Protein AF-A0A970CCS4-F1 (afdb_monomer_lite)

Radius of gyration: 16.5 Å; chains: 1; bounding box: 45×21×47 Å

pLDDT: mean 87.94, std 9.28, range [51.66, 95.62]

Secondary structure (DSSP, 8-state):
-TT--HHHHHHHHHHH-TT---EEEESS--HHHHHHHHHTT-SEEEESSPPHHHHHHHHHHHHHHHHHHHHHHHHHHHHHHHHHT--

Foldseek 3Di:
DVPDDPLNVLLVVCVVPVLDAAEAEEQDDDPVVQVSSVVSPHQYYYYPPDDPVVVVVSVVVSVVSSVVVVVVVVVVVVVVVVVVPPD

Sequence (87 aa):
MPGMDGLQALKIMKEKKPELQIILLTGHATVQKGVEAIKLGATEFLEKPASIEVLTEKIKKAQAQKMILVEKQAEEKIKRIMTDKAW

Structure (mmCIF, N/CA/C/O backbone):
data_AF-A0A970CCS4-F1
#
_entry.id   AF-A0A970CCS4-F1
#
loop_
_atom_site.group_PDB
_atom_site.id
_atom_site.type_symbol
_atom_site.label_atom_id
_atom_site.label_alt_id
_atom_site.label_comp_id
_atom_site.label_asym_id
_atom_site.label_entity_id
_atom_site.label_seq_id
_atom_site.pdbx_PDB_ins_code
_atom_site.Cartn_x
_atom_site.Cartn_y
_atom_site.Cartn_z
_atom_site.occupancy
_atom_site.B_iso_or_equiv
_atom_site.auth_seq_id
_atom_site.auth_comp_id
_atom_site.auth_asym_id
_atom_site.auth_atom_id
_atom_site.pdbx_PDB_model_num
ATOM 1 N N . MET A 1 1 ? -4.768 -4.609 -17.606 1.00 51.66 1 MET A N 1
ATOM 2 C CA . MET A 1 1 ? -5.978 -5.358 -18.004 1.00 51.66 1 MET A CA 1
ATOM 3 C C . MET A 1 1 ? -6.540 -4.667 -19.231 1.00 51.66 1 MET A C 1
ATOM 5 O O . MET A 1 1 ? -6.623 -3.445 -19.185 1.00 51.66 1 MET A O 1
ATOM 9 N N . PRO A 1 2 ? -6.867 -5.370 -20.323 1.00 52.50 2 PRO A N 1
ATOM 10 C CA . PRO A 1 2 ? -7.600 -4.731 -21.406 1.00 52.50 2 PRO A CA 1
ATOM 11 C C . PRO A 1 2 ? -8.943 -4.236 -20.849 1.00 52.50 2 PRO A C 1
ATOM 13 O O . PRO A 1 2 ? -9.693 -5.014 -20.268 1.00 52.50 2 PRO A O 1
ATOM 16 N N . GLY A 1 3 ? -9.190 -2.929 -20.943 1.00 65.81 3 GLY A N 1
ATOM 17 C CA . GLY A 1 3 ? -10.470 -2.302 -20.592 1.00 65.81 3 GLY A CA 1
ATOM 18 C C . GLY A 1 3 ? -10.575 -1.587 -19.236 1.00 65.81 3 GLY A C 1
ATOM 19 O O . GLY A 1 3 ? -11.489 -0.787 -19.091 1.00 65.81 3 GLY A O 1
ATOM 20 N N . MET A 1 4 ? -9.669 -1.793 -18.268 1.00 72.75 4 MET A N 1
ATOM 21 C CA . MET A 1 4 ? -9.710 -1.076 -16.976 1.00 72.75 4 MET A CA 1
ATOM 22 C C . MET A 1 4 ? -8.330 -0.553 -16.575 1.00 72.75 4 MET A C 1
ATOM 24 O O . MET A 1 4 ? -7.357 -1.315 -16.528 1.00 72.75 4 MET A O 1
ATOM 28 N N . ASP A 1 5 ? -8.266 0.745 -16.274 1.00 83.12 5 ASP A N 1
ATOM 29 C CA . ASP A 1 5 ? -7.045 1.406 -15.823 1.00 83.12 5 ASP A CA 1
ATOM 30 C C . ASP A 1 5 ? -6.713 1.048 -14.364 1.00 83.12 5 ASP A C 1
ATOM 32 O O . ASP A 1 5 ? -7.595 0.842 -13.525 1.00 83.12 5 ASP A O 1
ATOM 36 N N . GLY A 1 6 ? -5.420 0.977 -14.043 1.00 84.00 6 GLY A N 1
ATOM 37 C CA . GLY A 1 6 ? -4.948 0.602 -12.708 1.00 84.00 6 GLY A CA 1
ATOM 38 C C . GLY A 1 6 ? -5.409 1.571 -11.616 1.00 84.00 6 GLY A C 1
ATOM 39 O O . GLY A 1 6 ? -5.703 1.138 -10.502 1.00 84.00 6 GLY A O 1
ATOM 40 N N . LEU A 1 7 ? -5.539 2.863 -11.938 1.00 88.12 7 LEU A N 1
ATOM 41 C CA . LEU A 1 7 ? -6.026 3.882 -11.003 1.00 88.12 7 LEU A CA 1
ATOM 42 C C . LEU A 1 7 ? -7.538 3.775 -10.764 1.00 88.12 7 LEU A C 1
ATOM 44 O O . LEU A 1 7 ? -8.002 3.946 -9.637 1.00 88.12 7 LEU A O 1
ATOM 48 N N . GLN A 1 8 ? -8.311 3.420 -11.793 1.00 88.88 8 GLN A N 1
ATOM 49 C CA . GLN A 1 8 ? -9.743 3.143 -11.639 1.00 88.88 8 GLN A CA 1
ATOM 50 C C . GLN A 1 8 ? -9.972 1.931 -10.730 1.00 88.88 8 GLN A C 1
ATOM 52 O O . GLN A 1 8 ? -10.796 1.985 -9.816 1.00 88.88 8 GLN A O 1
ATOM 57 N N . ALA A 1 9 ? -9.196 0.862 -10.930 1.00 90.25 9 ALA A N 1
ATOM 58 C CA . ALA A 1 9 ? -9.240 -0.319 -10.074 1.00 90.25 9 ALA A CA 1
ATOM 59 C C . ALA A 1 9 ? -8.901 0.027 -8.615 1.00 90.25 9 ALA A C 1
ATOM 61 O O . ALA A 1 9 ? -9.623 -0.377 -7.703 1.00 90.25 9 ALA A O 1
ATOM 62 N N . LEU A 1 10 ? -7.841 0.816 -8.403 1.00 92.56 10 LEU A N 1
ATOM 63 C CA . LEU A 1 10 ? -7.430 1.309 -7.088 1.00 92.56 10 LEU A CA 1
ATOM 64 C C . LEU A 1 10 ? -8.578 2.035 -6.379 1.00 92.56 10 LEU A C 1
ATOM 66 O O . LEU A 1 10 ? -8.895 1.700 -5.237 1.00 92.56 10 LEU A O 1
ATOM 70 N N . LYS A 1 11 ? -9.219 2.985 -7.069 1.00 91.88 11 LYS A N 1
ATOM 71 C CA . LYS A 1 11 ? -10.332 3.764 -6.520 1.00 91.88 11 LYS A CA 1
ATOM 72 C C . LYS A 1 11 ? -11.476 2.856 -6.062 1.00 91.88 11 LYS A C 1
ATOM 74 O O . LYS A 1 11 ? -11.880 2.922 -4.905 1.00 91.88 11 LYS A O 1
ATOM 79 N N . ILE A 1 12 ? -11.925 1.943 -6.926 1.00 92.50 12 ILE A N 1
ATOM 80 C CA . ILE A 1 12 ? -13.025 1.013 -6.617 1.00 92.50 12 ILE A CA 1
ATOM 81 C C . ILE A 1 12 ? -12.673 0.107 -5.427 1.00 92.50 12 ILE A C 1
ATOM 83 O O . ILE A 1 12 ? -13.510 -0.152 -4.561 1.00 92.50 12 ILE A O 1
ATOM 87 N N . MET A 1 13 ? -11.437 -0.396 -5.366 1.00 93.19 13 MET A N 1
ATOM 88 C CA . MET A 1 13 ? -10.996 -1.252 -4.262 1.00 93.19 13 MET A CA 1
ATOM 89 C C . MET A 1 13 ? -10.975 -0.496 -2.932 1.00 93.19 13 MET A C 1
ATOM 91 O O . MET A 1 13 ? -11.418 -1.044 -1.921 1.00 93.19 13 MET A O 1
ATOM 95 N N . LYS A 1 14 ? -10.509 0.757 -2.935 1.00 92.12 14 LYS A N 1
ATOM 96 C CA . LYS A 1 14 ? -10.452 1.608 -1.741 1.00 92.12 14 LYS A CA 1
ATOM 97 C C . LYS A 1 14 ? -11.823 2.051 -1.255 1.00 92.12 14 LYS A C 1
ATOM 99 O O . LYS A 1 14 ? -12.042 2.058 -0.050 1.00 92.12 14 LYS A O 1
ATOM 104 N N . GLU A 1 15 ? -12.752 2.340 -2.162 1.00 92.50 15 GLU A N 1
ATOM 105 C CA . GLU A 1 15 ? -14.144 2.643 -1.809 1.00 92.50 15 GLU A CA 1
ATOM 106 C C . GLU A 1 15 ? -14.829 1.452 -1.125 1.00 92.50 15 GLU A C 1
ATOM 108 O O . GLU A 1 15 ? -15.559 1.629 -0.153 1.00 92.50 15 GLU A O 1
ATOM 113 N N . LYS A 1 16 ? -14.567 0.222 -1.590 1.00 92.81 16 LYS A N 1
ATOM 114 C CA . LYS A 1 16 ? -15.160 -0.988 -0.996 1.00 92.81 16 LYS A CA 1
ATOM 115 C C . LYS A 1 16 ? -14.498 -1.416 0.311 1.00 92.81 16 LYS A C 1
ATOM 117 O O . LYS A 1 16 ? -15.179 -1.953 1.181 1.00 92.81 16 LYS A O 1
ATOM 122 N N . LYS A 1 17 ? -13.177 -1.264 0.417 1.00 91.94 17 LYS A N 1
ATOM 123 C CA . LYS A 1 17 ? -12.374 -1.691 1.572 1.00 91.94 17 LYS A CA 1
ATOM 124 C C . LYS A 1 17 ? -11.216 -0.712 1.806 1.00 91.94 17 LYS A C 1
ATOM 126 O O . LYS A 1 17 ? -10.111 -0.934 1.295 1.00 91.94 17 LYS A O 1
ATOM 131 N N . PRO A 1 18 ? -11.443 0.371 2.568 1.00 90.56 18 PRO A N 1
ATOM 132 C CA . PRO A 1 18 ? -10.439 1.410 2.807 1.00 90.56 18 PRO A CA 1
ATOM 133 C C . PRO A 1 18 ? -9.134 0.891 3.433 1.00 90.56 18 PRO A C 1
ATOM 135 O O . PRO A 1 18 ? -8.055 1.434 3.177 1.00 90.56 18 PRO A O 1
ATOM 138 N N . GLU A 1 19 ? -9.215 -0.190 4.213 1.00 91.25 19 GLU A N 1
ATOM 139 C CA . GLU A 1 19 ? -8.093 -0.829 4.904 1.00 91.25 19 GLU A CA 1
ATOM 140 C C . GLU A 1 19 ? -7.168 -1.636 3.984 1.00 91.25 19 GLU A C 1
ATOM 142 O O . GLU A 1 19 ? -6.042 -1.964 4.379 1.00 91.25 19 GLU A O 1
ATOM 147 N N . LEU A 1 20 ? -7.610 -1.966 2.762 1.00 93.19 20 LEU A N 1
ATOM 148 C CA . LEU A 1 20 ? -6.785 -2.701 1.805 1.00 93.19 20 LEU A CA 1
ATOM 149 C C . LEU A 1 20 ? -5.502 -1.935 1.516 1.00 93.19 20 LEU A C 1
ATOM 151 O O . LEU A 1 20 ? -5.527 -0.753 1.200 1.00 93.19 20 LEU A O 1
ATOM 155 N N . GLN A 1 21 ? -4.372 -2.623 1.562 1.00 94.12 21 GLN A N 1
ATOM 156 C CA . GLN A 1 21 ? -3.105 -2.043 1.143 1.00 94.12 21 GLN A CA 1
ATOM 157 C C . GLN A 1 21 ? -2.863 -2.403 -0.314 1.00 94.12 21 GLN A C 1
ATOM 159 O O . GLN A 1 21 ? -2.992 -3.569 -0.689 1.00 94.12 21 GLN A O 1
ATOM 164 N N . ILE A 1 22 ? -2.574 -1.399 -1.137 1.00 94.56 22 ILE A N 1
ATOM 165 C CA . ILE A 1 22 ? -2.505 -1.553 -2.592 1.00 94.56 22 ILE A CA 1
ATOM 166 C C . ILE A 1 22 ? -1.182 -0.965 -3.070 1.00 94.56 22 ILE A C 1
ATOM 168 O O . ILE A 1 22 ? -0.916 0.216 -2.863 1.00 94.56 22 ILE A O 1
ATOM 172 N N . ILE A 1 23 ? -0.365 -1.805 -3.703 1.00 93.31 23 ILE A N 1
ATOM 173 C CA . ILE A 1 23 ? 0.917 -1.431 -4.304 1.00 93.31 23 ILE A CA 1
ATOM 174 C C . ILE A 1 23 ? 0.736 -1.472 -5.821 1.00 93.31 23 ILE A C 1
ATOM 176 O O . ILE A 1 23 ? 0.422 -2.528 -6.374 1.00 93.31 23 ILE A O 1
ATOM 180 N N . LEU A 1 24 ? 0.911 -0.337 -6.498 1.00 91.62 24 LEU A N 1
ATOM 181 C CA . LEU A 1 24 ? 0.850 -0.273 -7.959 1.00 91.62 24 LEU A CA 1
ATOM 182 C C . LEU A 1 24 ? 2.238 -0.514 -8.545 1.00 91.62 24 LEU A C 1
ATOM 184 O O . LEU A 1 24 ? 3.195 0.134 -8.144 1.00 91.62 24 LEU A O 1
ATOM 188 N N . LEU A 1 25 ? 2.329 -1.407 -9.531 1.00 90.25 25 LEU A N 1
ATOM 189 C CA . LEU A 1 25 ? 3.540 -1.626 -10.321 1.00 90.25 25 LEU A CA 1
ATOM 190 C C . LEU A 1 25 ? 3.278 -1.274 -11.787 1.00 90.25 25 LEU A C 1
ATOM 192 O O . LEU A 1 25 ? 2.449 -1.918 -12.435 1.00 90.25 25 LEU A O 1
ATOM 196 N N . THR A 1 26 ? 4.013 -0.305 -12.332 1.00 85.50 26 THR A N 1
ATOM 197 C CA . THR A 1 26 ? 3.873 0.157 -13.726 1.00 85.50 26 THR A CA 1
ATOM 198 C C . THR A 1 26 ? 5.194 0.080 -14.484 1.00 85.50 26 THR A C 1
ATOM 200 O O . THR A 1 26 ? 6.246 0.280 -13.899 1.00 85.50 26 THR A O 1
ATOM 203 N N . GLY A 1 27 ? 5.155 -0.197 -15.789 1.00 83.75 27 GLY A N 1
ATOM 204 C CA . GLY A 1 27 ? 6.337 -0.097 -16.663 1.00 83.75 27 GLY A CA 1
ATOM 205 C C . GLY A 1 27 ? 6.589 1.307 -17.225 1.00 83.75 27 GLY A C 1
ATOM 206 O O . GLY A 1 27 ? 7.571 1.505 -17.917 1.00 83.75 27 GLY A O 1
ATOM 207 N N . HIS A 1 28 ? 5.682 2.254 -16.972 1.00 80.62 28 HIS A N 1
ATOM 208 C CA . HIS A 1 28 ? 5.839 3.668 -17.321 1.00 80.62 28 HIS A CA 1
ATOM 209 C C . HIS A 1 28 ? 5.457 4.48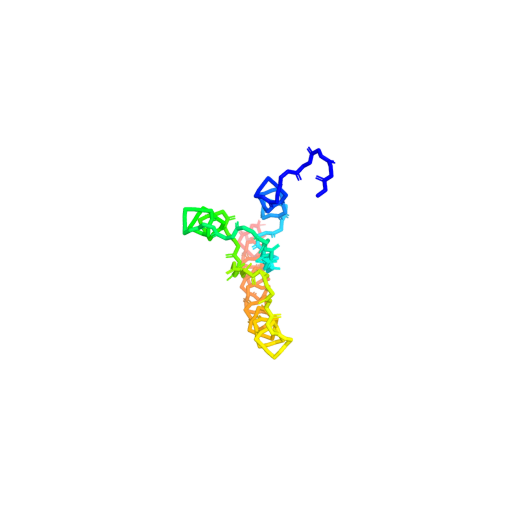5 -16.088 1.00 80.62 28 HIS A C 1
ATOM 211 O O . HIS A 1 28 ? 4.287 4.870 -15.928 1.00 80.62 28 HIS A O 1
ATOM 217 N N . ALA A 1 29 ? 6.394 4.662 -15.158 1.00 78.75 29 ALA A N 1
ATOM 218 C CA . ALA A 1 29 ? 6.148 5.494 -13.992 1.00 78.75 29 ALA A CA 1
ATOM 219 C C . ALA A 1 29 ? 6.316 6.961 -14.382 1.00 78.75 29 ALA A C 1
ATOM 221 O O . ALA A 1 29 ? 7.359 7.386 -14.864 1.00 78.75 29 ALA A O 1
ATOM 222 N N . THR A 1 30 ? 5.278 7.761 -14.157 1.00 84.56 30 THR A N 1
ATOM 223 C CA . THR A 1 30 ? 5.423 9.216 -14.156 1.00 84.56 30 THR A CA 1
ATOM 224 C C . THR A 1 30 ? 5.160 9.720 -12.753 1.00 84.56 30 THR A C 1
ATOM 226 O O . THR A 1 30 ? 4.301 9.190 -12.044 1.00 84.56 30 THR A O 1
ATOM 229 N N . VAL A 1 31 ? 5.874 10.773 -12.355 1.00 84.75 31 VAL A N 1
ATOM 230 C CA . VAL A 1 31 ? 5.680 11.412 -11.045 1.00 84.75 31 VAL A CA 1
ATOM 231 C C . VAL A 1 31 ? 4.215 11.812 -10.857 1.00 84.75 31 VAL A C 1
ATOM 233 O O . VAL A 1 31 ? 3.649 11.592 -9.793 1.00 84.75 31 VAL A O 1
ATOM 236 N N . GLN A 1 32 ? 3.569 12.313 -11.914 1.00 87.81 32 GLN A N 1
ATOM 237 C CA . GLN A 1 32 ? 2.153 12.682 -11.893 1.00 87.81 32 GLN A CA 1
ATOM 238 C C . GLN A 1 32 ? 1.243 11.495 -11.545 1.00 87.81 32 GLN A C 1
ATOM 240 O O . GLN A 1 32 ? 0.432 11.610 -10.628 1.00 87.81 32 GLN A O 1
ATOM 245 N N . LYS A 1 33 ? 1.420 10.343 -12.209 1.00 87.00 33 LYS A N 1
ATOM 246 C CA . LYS A 1 33 ? 0.639 9.128 -11.922 1.00 87.00 33 LYS A CA 1
ATOM 247 C C . LYS A 1 33 ? 0.937 8.561 -10.538 1.00 87.00 33 LYS A C 1
ATOM 249 O O . LYS A 1 33 ? 0.026 8.071 -9.880 1.00 87.00 33 LYS A O 1
ATOM 254 N N . GLY A 1 34 ? 2.188 8.648 -10.087 1.00 88.50 34 GLY A N 1
ATOM 255 C CA . GLY A 1 34 ? 2.565 8.252 -8.732 1.00 88.50 34 GLY A CA 1
ATOM 256 C C . GLY A 1 34 ? 1.846 9.094 -7.682 1.00 88.50 34 GLY A C 1
ATOM 257 O O . GLY A 1 34 ? 1.192 8.553 -6.796 1.00 88.50 34 GLY A O 1
ATOM 258 N N . VAL A 1 35 ? 1.879 10.421 -7.825 1.00 90.38 35 VAL A N 1
ATOM 259 C CA . VAL A 1 35 ? 1.175 11.346 -6.922 1.00 90.38 35 VAL A CA 1
ATOM 260 C C . VAL A 1 35 ? -0.334 11.098 -6.939 1.00 90.38 35 VAL A C 1
ATOM 262 O O . VAL A 1 35 ? -0.965 11.093 -5.883 1.00 90.38 35 VAL A O 1
ATOM 265 N N . GLU A 1 36 ? -0.919 10.872 -8.113 1.00 91.50 36 GLU A N 1
ATOM 266 C CA . GLU A 1 36 ? -2.341 10.551 -8.245 1.00 91.50 36 GLU A CA 1
ATOM 267 C C . GLU A 1 36 ? -2.701 9.231 -7.551 1.00 91.50 36 GLU A C 1
ATOM 269 O O . GLU A 1 36 ? -3.651 9.194 -6.770 1.00 91.50 36 GLU A O 1
ATOM 274 N N . ALA A 1 37 ? -1.911 8.172 -7.749 1.00 91.88 37 ALA A N 1
ATOM 275 C CA . ALA A 1 37 ? -2.115 6.887 -7.086 1.00 91.88 37 ALA A CA 1
ATOM 276 C C . ALA A 1 37 ? -2.099 7.029 -5.557 1.00 91.88 37 ALA A C 1
ATOM 278 O O . ALA A 1 37 ? -2.991 6.522 -4.878 1.00 91.88 37 ALA A O 1
ATOM 279 N N . ILE A 1 38 ? -1.124 7.758 -5.008 1.00 92.19 38 ILE A N 1
ATOM 280 C CA . ILE A 1 38 ? -1.034 7.987 -3.560 1.00 92.19 38 ILE A CA 1
ATOM 281 C C . ILE A 1 38 ? -2.241 8.791 -3.055 1.00 92.19 38 ILE A C 1
ATOM 283 O O . ILE A 1 38 ? -2.831 8.427 -2.038 1.00 92.19 38 ILE A O 1
ATOM 287 N N . LYS A 1 39 ? -2.683 9.826 -3.784 1.00 91.75 39 LYS A N 1
ATOM 288 C CA . LYS A 1 39 ? -3.899 10.592 -3.441 1.00 91.75 39 LYS A CA 1
ATOM 289 C C . LYS A 1 39 ? -5.166 9.735 -3.449 1.00 91.75 39 LYS A C 1
ATOM 291 O O . LYS A 1 39 ? -6.043 9.945 -2.618 1.00 91.75 39 LYS A O 1
ATOM 296 N N . LEU A 1 40 ? -5.253 8.763 -4.354 1.00 92.00 40 LEU A N 1
ATOM 297 C CA . LEU A 1 40 ? -6.349 7.790 -4.426 1.00 92.00 40 LEU A CA 1
ATOM 298 C C . LEU A 1 40 ? -6.246 6.680 -3.362 1.00 92.00 40 LEU A C 1
ATOM 300 O O . LEU A 1 40 ? -7.104 5.800 -3.301 1.00 92.00 40 LEU A O 1
ATOM 304 N N . GLY A 1 41 ? -5.223 6.719 -2.505 1.00 90.81 41 GLY A N 1
ATOM 305 C CA . GLY A 1 41 ? -5.065 5.817 -1.370 1.00 90.81 41 GLY A CA 1
ATOM 306 C C . GLY A 1 41 ? -4.184 4.600 -1.640 1.00 90.81 41 GLY A C 1
ATOM 307 O O . GLY A 1 41 ? -4.231 3.652 -0.851 1.00 90.81 41 GLY A O 1
ATOM 308 N N . ALA A 1 42 ? 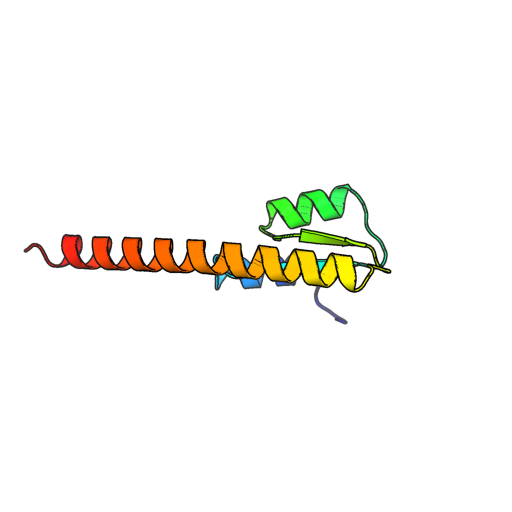-3.393 4.590 -2.718 1.00 93.19 42 ALA A N 1
ATOM 309 C CA . ALA A 1 42 ? -2.349 3.582 -2.887 1.00 93.19 42 ALA A CA 1
ATOM 310 C C . ALA A 1 42 ? -1.339 3.669 -1.736 1.00 93.19 42 ALA A C 1
ATOM 312 O O . ALA A 1 42 ? -0.955 4.751 -1.299 1.00 93.19 42 ALA A O 1
ATOM 313 N N . THR A 1 43 ? -0.904 2.509 -1.259 1.00 93.31 43 THR A N 1
ATOM 314 C CA . THR A 1 43 ? 0.117 2.390 -0.214 1.00 93.31 43 THR A CA 1
ATOM 315 C C . THR A 1 43 ? 1.503 2.668 -0.780 1.00 93.31 43 THR A C 1
ATOM 317 O O . THR A 1 43 ? 2.347 3.240 -0.098 1.00 93.31 43 THR A O 1
ATOM 320 N N . GLU A 1 44 ? 1.745 2.238 -2.019 1.00 91.06 44 GLU A N 1
ATOM 321 C CA . GLU A 1 44 ? 3.028 2.410 -2.692 1.00 91.06 44 GLU A CA 1
ATOM 322 C C . GLU A 1 44 ? 2.851 2.405 -4.217 1.00 91.06 44 GLU A C 1
ATOM 324 O O . GLU A 1 44 ? 1.933 1.769 -4.751 1.00 91.06 44 GLU A O 1
ATOM 329 N N . PHE A 1 45 ? 3.749 3.096 -4.916 1.00 91.38 45 PHE A N 1
ATOM 330 C CA . PHE A 1 45 ? 3.806 3.149 -6.373 1.00 91.38 45 PHE A CA 1
ATOM 331 C C . PHE A 1 45 ? 5.231 2.851 -6.845 1.00 91.38 45 PHE A C 1
ATOM 333 O O . PHE A 1 45 ? 6.162 3.596 -6.553 1.00 91.38 45 PHE A O 1
ATOM 340 N N . LEU A 1 46 ? 5.400 1.753 -7.578 1.00 89.56 46 LEU A N 1
ATOM 341 C CA . LEU A 1 46 ? 6.694 1.253 -8.033 1.00 89.56 46 LEU A CA 1
ATOM 342 C C . LEU A 1 46 ? 6.768 1.204 -9.559 1.00 89.56 46 LEU A C 1
ATOM 344 O O . LEU A 1 46 ? 5.818 0.816 -10.247 1.00 89.56 46 LEU A O 1
ATOM 348 N N . GLU A 1 47 ? 7.942 1.543 -10.078 1.00 89.88 47 GLU A N 1
ATOM 349 C CA . GLU A 1 47 ? 8.295 1.323 -11.475 1.00 89.88 47 GLU A CA 1
ATOM 350 C C . GLU A 1 47 ? 8.856 -0.089 -11.678 1.00 89.88 47 GLU A C 1
ATOM 352 O O . GLU A 1 47 ? 9.545 -0.635 -10.816 1.00 89.88 47 GLU A O 1
ATOM 357 N N . LYS A 1 48 ? 8.548 -0.700 -12.822 1.00 88.62 48 LYS A N 1
ATOM 358 C CA . LYS A 1 48 ? 9.145 -1.956 -13.264 1.00 88.62 48 LYS A CA 1
ATOM 359 C C . LYS A 1 48 ? 10.396 -1.664 -14.105 1.00 88.62 48 LYS A C 1
ATOM 361 O O . LYS A 1 48 ? 10.319 -0.816 -14.988 1.00 88.62 48 LYS A O 1
ATOM 366 N N . PRO A 1 49 ? 11.478 -2.440 -13.939 1.00 89.44 49 PRO A N 1
ATOM 367 C CA . PRO A 1 49 ? 11.608 -3.561 -13.010 1.00 89.44 49 PRO A CA 1
ATOM 368 C C . PRO A 1 49 ? 11.868 -3.087 -11.571 1.00 89.44 49 PRO A C 1
ATOM 370 O O . PRO A 1 49 ? 12.754 -2.278 -11.326 1.00 89.44 49 PRO A O 1
ATOM 373 N N . ALA A 1 50 ? 11.122 -3.642 -10.615 1.00 85.62 50 ALA A N 1
ATOM 374 C CA . ALA A 1 50 ? 11.404 -3.483 -9.192 1.00 85.62 50 ALA A CA 1
ATOM 375 C C . ALA A 1 50 ? 12.137 -4.733 -8.696 1.00 85.62 50 ALA A C 1
ATOM 377 O O . ALA A 1 50 ? 11.783 -5.847 -9.095 1.00 85.62 50 ALA A O 1
ATOM 378 N N . SER A 1 51 ? 13.135 -4.565 -7.827 1.00 92.38 51 SER A N 1
ATOM 379 C CA . SER A 1 51 ? 13.812 -5.711 -7.222 1.00 92.38 51 SER A CA 1
ATOM 380 C C . SER A 1 51 ? 12.878 -6.456 -6.265 1.00 92.38 51 SER A C 1
ATOM 382 O O . SER A 1 51 ? 11.975 -5.874 -5.650 1.00 92.38 51 SER A O 1
ATOM 384 N N . ILE A 1 52 ? 13.083 -7.767 -6.148 1.00 92.19 52 ILE A N 1
ATOM 385 C CA . ILE A 1 52 ? 12.266 -8.633 -5.290 1.00 92.19 52 ILE A CA 1
ATOM 386 C C . ILE A 1 52 ? 12.450 -8.261 -3.820 1.00 92.19 52 ILE A C 1
ATOM 388 O O . ILE A 1 52 ? 11.489 -8.298 -3.051 1.00 92.19 52 ILE A O 1
ATOM 392 N N . GLU A 1 53 ? 13.652 -7.842 -3.435 1.00 94.25 53 GLU A N 1
ATOM 393 C CA . GLU A 1 53 ? 13.989 -7.403 -2.083 1.00 94.25 53 GLU A CA 1
ATOM 394 C C . GLU A 1 53 ? 13.177 -6.162 -1.706 1.00 94.25 53 GLU A C 1
ATOM 396 O O . GLU A 1 53 ? 12.501 -6.162 -0.674 1.00 94.25 53 GLU A O 1
ATOM 401 N N . VAL A 1 54 ? 13.156 -5.151 -2.584 1.00 90.94 54 VAL A N 1
ATOM 402 C CA . VAL A 1 54 ? 12.375 -3.924 -2.378 1.00 90.94 54 VAL A CA 1
ATOM 403 C C . VAL A 1 54 ? 10.891 -4.257 -2.315 1.00 90.94 54 VAL A C 1
ATOM 405 O O . VAL A 1 54 ? 10.206 -3.840 -1.384 1.00 90.94 54 VAL A O 1
ATOM 408 N N . LEU A 1 55 ? 10.377 -5.050 -3.257 1.00 91.69 55 LEU A N 1
ATOM 409 C CA . LEU A 1 55 ? 8.962 -5.417 -3.257 1.00 91.69 55 LEU A CA 1
ATOM 410 C C . LEU A 1 55 ? 8.569 -6.165 -1.972 1.00 91.69 55 LEU A C 1
ATOM 412 O O . LEU A 1 55 ? 7.528 -5.876 -1.382 1.00 91.69 55 LEU A O 1
ATOM 416 N N . THR A 1 56 ? 9.421 -7.076 -1.501 1.00 94.69 56 THR A N 1
ATOM 417 C CA . THR A 1 56 ? 9.204 -7.839 -0.265 1.00 94.69 56 THR A CA 1
ATOM 418 C C . THR A 1 56 ? 9.177 -6.928 0.959 1.00 94.69 56 THR A C 1
ATOM 420 O O . THR A 1 56 ? 8.304 -7.074 1.816 1.00 94.69 56 THR A O 1
ATOM 423 N N . GLU A 1 57 ? 10.094 -5.964 1.046 1.00 95.44 57 GLU A N 1
ATOM 424 C CA . GLU A 1 57 ? 10.113 -4.973 2.123 1.00 95.44 57 GLU A CA 1
ATOM 425 C C . GLU A 1 57 ? 8.818 -4.147 2.141 1.00 95.44 57 GLU A C 1
ATOM 427 O O . GLU A 1 57 ? 8.170 -4.007 3.184 1.00 95.44 57 GLU A O 1
ATOM 432 N N . LYS A 1 58 ? 8.381 -3.665 0.971 1.00 93.75 58 LYS A N 1
ATOM 433 C CA . LYS A 1 58 ? 7.144 -2.884 0.838 1.00 93.75 58 LYS A CA 1
ATOM 434 C C . LYS A 1 58 ? 5.910 -3.697 1.217 1.00 93.75 58 LYS A C 1
ATOM 436 O O . LYS A 1 58 ? 5.041 -3.177 1.914 1.00 93.75 58 LYS A O 1
ATOM 441 N N . ILE A 1 59 ? 5.847 -4.973 0.832 1.00 94.44 59 ILE A N 1
ATOM 442 C CA . ILE A 1 59 ? 4.754 -5.878 1.216 1.00 94.44 59 ILE A CA 1
ATOM 443 C C . ILE A 1 59 ? 4.718 -6.081 2.734 1.00 94.44 59 ILE A C 1
ATOM 445 O O . ILE A 1 59 ? 3.646 -5.978 3.329 1.00 94.44 59 ILE A O 1
ATOM 449 N N . LYS A 1 60 ? 5.867 -6.314 3.381 1.00 95.62 60 LYS A N 1
ATOM 450 C CA . LYS A 1 60 ? 5.939 -6.457 4.847 1.00 95.62 60 LYS A CA 1
ATOM 451 C C . LYS A 1 60 ? 5.454 -5.194 5.557 1.00 95.62 60 LYS A C 1
ATOM 453 O O . LYS A 1 60 ? 4.646 -5.273 6.482 1.00 95.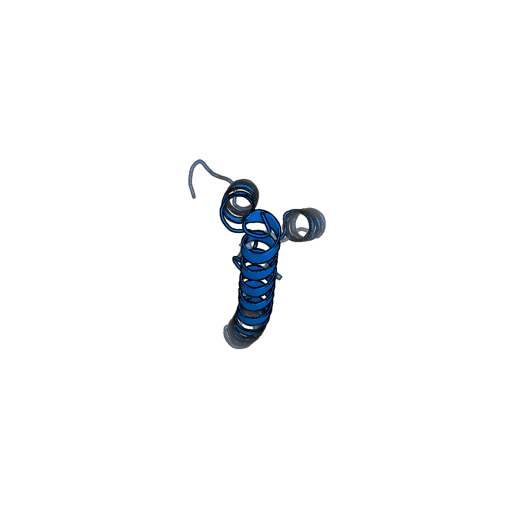62 60 LYS A O 1
ATOM 458 N N . LYS A 1 61 ? 5.887 -4.021 5.089 1.00 94.88 61 LYS A N 1
ATOM 459 C CA . LYS A 1 61 ? 5.440 -2.732 5.631 1.00 94.88 61 LYS A CA 1
ATOM 460 C C . LYS A 1 61 ? 3.933 -2.529 5.448 1.00 94.88 61 LYS A C 1
ATOM 462 O O . LYS A 1 61 ? 3.252 -2.140 6.395 1.00 94.88 61 LYS A O 1
ATOM 467 N N . ALA A 1 62 ? 3.409 -2.846 4.267 1.00 94.38 62 ALA A N 1
ATOM 468 C CA . ALA A 1 62 ? 1.980 -2.798 3.984 1.00 94.38 62 ALA A CA 1
ATOM 469 C C . ALA A 1 62 ? 1.192 -3.744 4.911 1.00 94.38 62 ALA A C 1
ATOM 471 O O . ALA A 1 62 ? 0.185 -3.352 5.493 1.00 94.38 62 ALA A O 1
ATOM 472 N N . GLN A 1 63 ? 1.668 -4.972 5.127 1.00 93.88 63 GLN A N 1
ATOM 473 C CA . GLN A 1 63 ? 1.023 -5.923 6.035 1.00 93.88 63 GLN A CA 1
ATOM 474 C C . GLN A 1 63 ? 0.920 -5.379 7.467 1.00 93.88 63 GLN A C 1
ATOM 476 O O . GLN A 1 63 ? -0.159 -5.432 8.057 1.00 93.88 63 GLN A O 1
ATOM 481 N N . ALA A 1 64 ? 2.006 -4.811 7.999 1.00 94.06 64 ALA A N 1
ATOM 482 C CA . ALA A 1 64 ? 2.008 -4.209 9.332 1.00 94.06 64 ALA A CA 1
ATOM 483 C C . ALA A 1 64 ? 1.014 -3.038 9.435 1.00 94.06 64 ALA A C 1
ATOM 485 O O . ALA A 1 64 ? 0.230 -2.963 10.379 1.00 94.06 64 ALA A O 1
ATOM 486 N N . GLN A 1 65 ? 0.978 -2.161 8.426 1.00 92.19 65 GLN A N 1
ATOM 487 C CA . GLN A 1 65 ? 0.025 -1.046 8.375 1.00 92.19 65 GLN A CA 1
ATOM 488 C C . GLN A 1 65 ? -1.432 -1.517 8.317 1.00 92.19 65 GLN A C 1
ATOM 490 O O . GLN A 1 65 ? -2.296 -0.931 8.970 1.00 92.19 65 GLN A O 1
ATOM 495 N N . LYS A 1 66 ? -1.712 -2.591 7.569 1.00 92.25 66 LYS A N 1
ATOM 496 C CA . LYS A 1 66 ? -3.054 -3.179 7.495 1.00 92.25 66 LYS A CA 1
ATOM 497 C C . LYS A 1 66 ? -3.548 -3.623 8.869 1.00 92.25 66 LYS A C 1
ATOM 499 O O . LYS A 1 66 ? -4.705 -3.378 9.188 1.00 92.25 66 LYS A O 1
ATOM 504 N N . MET A 1 67 ? -2.691 -4.265 9.662 1.00 92.38 67 MET A N 1
ATOM 505 C CA . MET A 1 67 ? -3.060 -4.775 10.984 1.00 92.38 67 MET A CA 1
ATOM 506 C C . MET A 1 67 ? -3.528 -3.643 11.907 1.00 92.38 67 MET A C 1
ATOM 508 O O . MET A 1 67 ? -4.630 -3.710 12.441 1.00 92.38 67 MET A O 1
ATOM 512 N N . ILE A 1 68 ? -2.773 -2.541 11.938 1.00 92.75 68 ILE A N 1
ATOM 513 C CA . ILE A 1 68 ? -3.114 -1.335 12.709 1.00 92.75 68 ILE A CA 1
ATOM 514 C C . ILE A 1 68 ? -4.455 -0.731 12.254 1.00 92.75 68 ILE A C 1
ATOM 516 O O . ILE A 1 68 ? -5.261 -0.289 13.070 1.00 92.75 68 ILE A O 1
ATOM 520 N N . LEU A 1 69 ? -4.710 -0.677 10.942 1.00 90.38 69 LEU A N 1
ATOM 521 C CA . LEU A 1 69 ? -5.957 -0.115 10.407 1.00 90.38 69 LEU A CA 1
ATOM 522 C C . LEU A 1 69 ? -7.173 -0.980 10.748 1.00 90.38 69 LEU A C 1
ATOM 524 O O . LEU A 1 69 ? -8.228 -0.444 11.083 1.00 90.38 69 LEU A O 1
ATOM 528 N N . VAL A 1 70 ? -7.027 -2.303 10.674 1.00 91.31 70 VAL A N 1
ATOM 529 C CA . VAL A 1 70 ? -8.098 -3.248 11.015 1.00 91.31 70 VAL A CA 1
ATOM 530 C C . VAL A 1 70 ? -8.440 -3.167 12.502 1.00 91.31 70 VAL A C 1
ATOM 532 O O . VAL A 1 70 ? -9.621 -3.154 12.842 1.00 91.31 70 VAL A O 1
ATOM 535 N N . GLU A 1 71 ? -7.439 -3.051 13.378 1.00 91.25 71 GLU A N 1
ATOM 536 C CA . GLU A 1 71 ? -7.645 -2.853 14.819 1.00 91.25 71 GLU A CA 1
ATOM 537 C C . GLU A 1 71 ? -8.433 -1.570 15.100 1.00 91.25 71 GLU A C 1
ATOM 539 O O . GLU A 1 71 ? -9.479 -1.622 15.747 1.00 91.25 71 GLU A O 1
ATOM 544 N N . LYS A 1 72 ? -8.026 -0.436 14.513 1.00 90.00 72 LYS A N 1
ATOM 545 C CA . LYS A 1 72 ? -8.762 0.834 14.646 1.00 90.00 72 LYS A CA 1
ATOM 546 C C . LYS A 1 72 ? -10.211 0.726 14.172 1.00 90.00 72 LYS A C 1
ATOM 548 O O . LYS A 1 72 ? -11.121 1.198 14.849 1.00 90.00 72 LYS A O 1
ATOM 553 N N . GLN A 1 73 ? -10.448 0.073 13.035 1.00 88.12 73 GLN A N 1
ATOM 554 C CA . GLN A 1 73 ? -11.807 -0.149 12.532 1.00 88.12 73 GLN A CA 1
ATOM 555 C C . GLN A 1 73 ? -12.642 -1.033 13.470 1.00 88.12 73 GLN A C 1
ATOM 557 O O . GLN A 1 73 ? -13.850 -0.821 13.595 1.00 88.12 73 GLN A O 1
ATOM 562 N N . ALA A 1 74 ? -12.033 -2.035 14.108 1.00 89.19 74 ALA A N 1
ATOM 563 C CA . ALA A 1 74 ? -12.711 -2.881 15.085 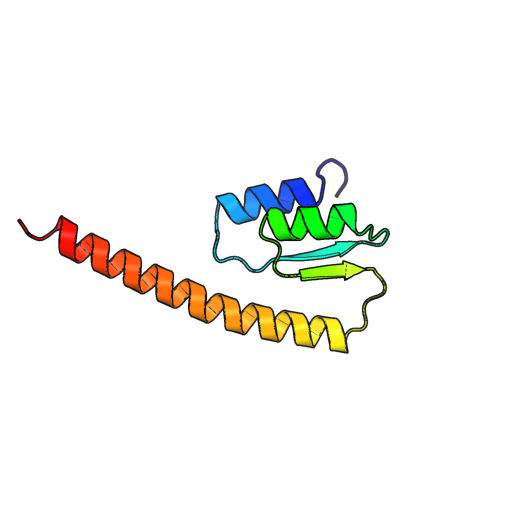1.00 89.19 74 ALA A CA 1
ATOM 564 C C . ALA A 1 74 ? -13.095 -2.080 16.338 1.00 89.19 74 ALA A C 1
ATOM 566 O O . ALA A 1 74 ? -14.247 -2.145 16.770 1.00 89.19 74 ALA A O 1
ATOM 567 N N . GLU A 1 75 ? -12.180 -1.263 16.864 1.00 91.00 75 GLU A N 1
ATOM 568 C CA . GLU A 1 75 ? -12.442 -0.374 18.002 1.00 91.00 75 GLU A CA 1
ATOM 569 C C . GLU A 1 75 ? -13.571 0.623 17.713 1.00 91.00 75 GLU A C 1
ATOM 571 O O . GLU A 1 75 ? -14.481 0.791 18.526 1.00 91.00 75 GLU A O 1
ATOM 576 N N . GLU A 1 76 ? -13.553 1.269 16.544 1.00 89.69 76 GLU A N 1
ATOM 577 C CA . GLU 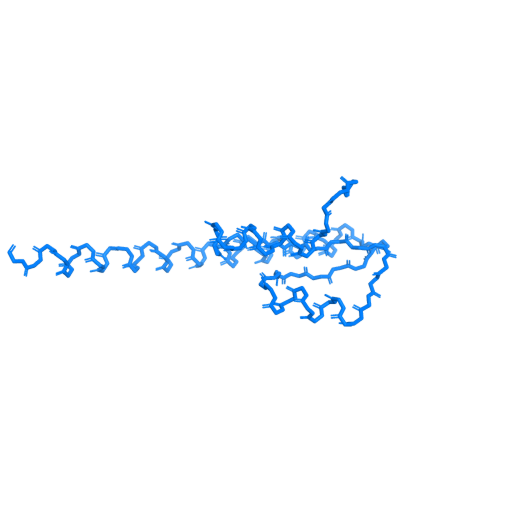A 1 76 ? -14.598 2.212 16.137 1.00 89.69 76 GLU A CA 1
ATOM 578 C C . GLU A 1 76 ? -15.969 1.540 16.018 1.00 89.69 76 GLU A C 1
ATOM 580 O O . GLU A 1 76 ? -16.977 2.110 16.444 1.00 89.69 76 GLU A O 1
ATOM 585 N N . LYS A 1 77 ? -16.024 0.315 15.480 1.00 88.56 77 LYS A N 1
ATOM 586 C CA . LYS A 1 77 ? -17.269 -0.464 15.407 1.00 88.56 77 LYS A CA 1
ATOM 587 C C . LYS A 1 77 ? -17.805 -0.806 16.792 1.00 88.56 77 LYS A C 1
ATOM 589 O O . LYS A 1 77 ? -19.001 -0.649 17.020 1.00 88.56 77 LYS A O 1
ATOM 594 N N . ILE A 1 78 ? -16.939 -1.238 17.711 1.00 90.81 78 ILE A N 1
ATOM 595 C CA . ILE A 1 78 ? -17.332 -1.550 19.093 1.00 90.81 78 ILE A CA 1
ATOM 596 C C . ILE A 1 78 ? -17.897 -0.301 19.775 1.00 90.81 78 ILE A C 1
ATOM 598 O O . ILE A 1 78 ? -18.975 -0.371 20.364 1.00 90.81 78 ILE A O 1
ATOM 602 N N . LYS A 1 79 ? -17.226 0.850 19.632 1.00 91.38 79 LYS A N 1
ATOM 603 C CA . LYS A 1 79 ? -17.702 2.128 20.184 1.00 91.38 79 LYS A CA 1
ATOM 604 C C . LYS A 1 79 ? -19.091 2.491 19.666 1.00 91.38 79 LYS A C 1
ATOM 606 O O . LYS A 1 79 ? -19.960 2.781 20.477 1.00 91.38 79 LYS A O 1
ATOM 611 N N . ARG A 1 80 ? -19.327 2.403 18.350 1.00 89.81 80 ARG A N 1
ATOM 612 C CA . ARG A 1 80 ? -20.652 2.683 17.763 1.00 89.81 80 ARG A CA 1
ATOM 613 C C . ARG A 1 80 ? -21.742 1.786 18.345 1.00 89.81 80 ARG A C 1
ATOM 615 O O . ARG A 1 80 ? -22.760 2.294 18.787 1.00 89.81 80 ARG A O 1
ATOM 622 N N . ILE A 1 81 ? -21.496 0.476 18.438 1.00 90.19 81 ILE A N 1
ATOM 623 C CA . ILE A 1 81 ? -22.470 -0.473 19.005 1.00 90.19 81 ILE A CA 1
ATOM 624 C C . ILE A 1 81 ? -22.789 -0.142 20.470 1.00 90.19 81 ILE A C 1
ATOM 626 O O . ILE A 1 81 ? -23.943 -0.246 20.878 1.00 90.19 81 ILE A O 1
ATOM 630 N N . MET A 1 82 ? -21.785 0.248 21.262 1.00 87.38 82 MET A N 1
ATOM 631 C CA . MET A 1 82 ? -21.985 0.644 22.660 1.00 87.38 82 MET A CA 1
ATOM 632 C C . MET A 1 82 ? -22.785 1.943 22.794 1.00 87.38 82 MET A C 1
ATOM 634 O O . MET A 1 82 ? -23.590 2.055 23.711 1.00 87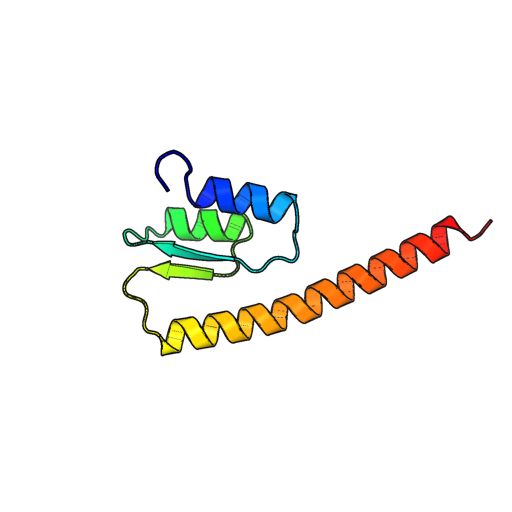.38 82 MET A O 1
ATOM 638 N N . THR A 1 83 ? -22.582 2.910 21.897 1.00 86.31 83 THR A N 1
ATOM 639 C CA . THR A 1 83 ? -23.330 4.176 21.900 1.00 86.31 83 THR A CA 1
ATOM 640 C C . THR A 1 83 ? -24.768 3.994 21.407 1.00 86.31 83 THR A C 1
ATOM 642 O O . THR A 1 83 ? -25.679 4.555 22.003 1.00 86.31 83 THR A O 1
ATOM 645 N N . ASP A 1 84 ? -24.990 3.161 20.387 1.00 79.44 84 ASP A N 1
ATOM 646 C CA . ASP A 1 84 ? -26.317 2.947 19.789 1.00 79.44 84 ASP A CA 1
ATOM 647 C C . ASP A 1 84 ? -27.244 2.067 20.652 1.00 79.44 84 ASP A C 1
ATOM 649 O O . ASP A 1 84 ? -28.462 2.152 20.527 1.00 79.44 84 ASP A O 1
ATOM 653 N N . LYS A 1 85 ? -26.692 1.213 21.530 1.00 64.75 85 LYS A N 1
ATOM 654 C CA . LYS A 1 85 ? -27.459 0.358 22.464 1.00 64.75 85 LYS A CA 1
ATOM 655 C C . LYS A 1 85 ? -27.606 0.938 23.874 1.00 64.75 85 LYS A C 1
ATOM 657 O O . LYS A 1 85 ? -28.133 0.260 24.752 1.00 64.75 85 LYS A O 1
ATOM 662 N N . ALA A 1 86 ? -27.130 2.158 24.112 1.00 55.53 86 ALA A N 1
ATOM 663 C CA . ALA A 1 86 ? -27.306 2.854 25.382 1.00 55.53 86 ALA A CA 1
ATOM 664 C C . ALA A 1 86 ? -28.661 3.591 25.429 1.00 55.53 86 ALA A C 1
ATOM 666 O O . ALA A 1 86 ? -28.699 4.804 25.617 1.00 55.53 86 ALA A O 1
ATOM 667 N N . TRP A 1 87 ? -29.758 2.852 25.239 1.00 54.34 87 TRP A N 1
ATOM 668 C CA . TRP A 1 87 ? -31.126 3.221 25.621 1.00 54.34 87 TRP A CA 1
ATOM 669 C C . TRP A 1 87 ? -31.967 1.963 25.828 1.00 54.34 87 TRP A C 1
ATOM 671 O O . TRP A 1 87 ? -31.882 1.052 24.973 1.00 54.34 87 TRP A O 1
#